Protein AF-A0AA49FLS7-F1 (afdb_monomer_lite)

Structure (mmCIF, N/CA/C/O backbone):
data_AF-A0AA49FLS7-F1
#
_entry.id   AF-A0AA49FLS7-F1
#
loop_
_atom_site.group_PDB
_atom_site.id
_atom_site.type_symbol
_atom_site.label_atom_id
_atom_site.label_alt_id
_atom_site.label_comp_id
_atom_site.label_asym_id
_atom_site.label_entity_id
_atom_site.label_seq_id
_atom_site.pdbx_PDB_ins_code
_atom_site.Cartn_x
_atom_site.Cartn_y
_atom_site.Cartn_z
_atom_site.occupancy
_atom_site.B_iso_or_equiv
_atom_site.auth_seq_id
_atom_site.auth_comp_id
_atom_site.auth_asym_id
_atom_site.auth_atom_id
_atom_site.pdbx_PDB_model_num
ATOM 1 N N . MET A 1 1 ? -4.170 -4.901 -8.962 1.00 55.50 1 MET A N 1
ATOM 2 C CA . MET A 1 1 ? -5.222 -4.315 -8.095 1.00 55.50 1 MET A CA 1
ATOM 3 C C . MET A 1 1 ? -4.856 -4.624 -6.654 1.00 55.50 1 MET A C 1
ATOM 5 O O . MET A 1 1 ? -4.327 -5.708 -6.437 1.00 55.50 1 MET A O 1
ATOM 9 N N . LEU A 1 2 ? -5.087 -3.712 -5.699 1.00 63.53 2 LEU A N 1
ATOM 10 C CA . LEU A 1 2 ? -4.870 -4.052 -4.287 1.00 63.53 2 LEU A CA 1
ATOM 11 C C . LEU A 1 2 ? -5.854 -5.173 -3.874 1.00 63.53 2 LEU A C 1
ATOM 13 O O . LEU A 1 2 ? -6.964 -5.221 -4.416 1.00 63.53 2 LEU A O 1
ATOM 17 N N . PRO A 1 3 ? -5.475 -6.077 -2.954 1.00 71.19 3 PRO A N 1
ATOM 18 C CA . PRO A 1 3 ? -6.356 -7.094 -2.404 1.00 71.19 3 PRO A CA 1
ATOM 19 C C . PRO A 1 3 ? -7.610 -6.451 -1.818 1.00 71.19 3 PRO A C 1
ATOM 21 O O . PRO A 1 3 ? -7.538 -5.387 -1.197 1.00 71.19 3 PRO A O 1
ATOM 24 N N . LYS A 1 4 ? -8.756 -7.117 -1.987 1.00 75.25 4 LYS A N 1
ATOM 25 C CA . LYS A 1 4 ? -10.044 -6.665 -1.436 1.00 75.25 4 LYS A CA 1
ATOM 26 C C . LYS A 1 4 ? -9.963 -6.420 0.073 1.00 75.25 4 LYS A C 1
ATOM 28 O O . LYS A 1 4 ? -10.567 -5.473 0.562 1.00 75.25 4 LYS A O 1
ATOM 33 N N . ASP A 1 5 ? -9.145 -7.197 0.774 1.00 79.81 5 ASP A N 1
ATOM 34 C CA . ASP A 1 5 ? -8.949 -7.063 2.216 1.00 79.81 5 ASP A CA 1
ATOM 35 C C . ASP A 1 5 ? -8.361 -5.699 2.590 1.00 79.81 5 ASP A C 1
ATOM 37 O O . ASP A 1 5 ? -8.831 -5.063 3.527 1.00 79.81 5 ASP A O 1
ATOM 41 N N . LEU A 1 6 ? -7.396 -5.182 1.820 1.00 80.50 6 LEU A N 1
ATOM 42 C CA . LEU A 1 6 ? -6.826 -3.859 2.082 1.00 80.50 6 LEU A CA 1
ATOM 43 C C . LEU A 1 6 ? -7.863 -2.743 1.889 1.00 80.50 6 LEU A C 1
ATOM 45 O O . LEU A 1 6 ? -7.869 -1.780 2.651 1.00 80.50 6 LEU A O 1
ATOM 49 N N . VAL A 1 7 ? -8.761 -2.881 0.911 1.00 85.00 7 VAL A N 1
ATOM 50 C CA . VAL A 1 7 ? -9.852 -1.915 0.695 1.00 85.00 7 VAL A CA 1
ATOM 51 C C . VAL A 1 7 ? -10.765 -1.865 1.916 1.00 85.00 7 VAL A C 1
ATOM 53 O O . VAL A 1 7 ? -10.982 -0.788 2.463 1.00 85.00 7 VAL A O 1
ATOM 56 N N . VAL A 1 8 ? -11.205 -3.028 2.402 1.00 86.81 8 VAL A N 1
ATOM 57 C CA . VAL A 1 8 ? -12.073 -3.137 3.586 1.00 86.81 8 VAL A CA 1
ATOM 58 C C . VAL A 1 8 ? -11.401 -2.537 4.824 1.00 86.81 8 VAL A C 1
ATOM 60 O O . VAL A 1 8 ? -12.036 -1.829 5.603 1.00 86.81 8 VAL A O 1
ATOM 63 N N . LEU A 1 9 ? -10.099 -2.773 5.004 1.00 87.19 9 LEU A N 1
ATOM 64 C CA . LEU A 1 9 ? -9.339 -2.217 6.126 1.00 87.19 9 LEU A CA 1
ATOM 65 C C . LEU A 1 9 ? -9.238 -0.684 6.064 1.00 87.19 9 LEU A C 1
ATOM 67 O O . LEU A 1 9 ? -9.289 -0.022 7.104 1.00 87.19 9 LEU A O 1
ATOM 71 N N . ILE A 1 10 ? -9.097 -0.113 4.865 1.00 88.38 10 ILE A N 1
ATOM 72 C CA . ILE A 1 10 ? -9.088 1.341 4.660 1.00 88.38 10 ILE A CA 1
ATOM 73 C C . ILE A 1 10 ? -10.477 1.927 4.930 1.00 88.38 10 ILE A C 1
ATOM 75 O O . ILE A 1 10 ? -10.586 2.905 5.669 1.00 88.38 10 ILE A O 1
ATOM 79 N N . GLU A 1 11 ? -11.527 1.331 4.364 1.00 88.25 11 GLU A N 1
ATOM 80 C CA . GLU A 1 11 ? -12.911 1.803 4.496 1.00 88.25 11 GLU A CA 1
ATOM 81 C C . GLU A 1 11 ? -13.392 1.771 5.950 1.00 88.25 11 GLU A C 1
ATOM 83 O O . GLU A 1 11 ? -14.037 2.711 6.413 1.00 88.25 11 GLU A O 1
ATOM 88 N N . ASN A 1 12 ? -12.995 0.744 6.705 1.00 88.56 12 ASN A N 1
ATOM 89 C CA . ASN A 1 12 ? -13.292 0.625 8.132 1.00 88.56 12 ASN A CA 1
ATOM 90 C C . ASN A 1 12 ? -12.413 1.525 9.021 1.00 88.56 12 ASN A C 1
ATOM 92 O O . ASN A 1 12 ? -12.549 1.499 10.244 1.00 88.56 12 ASN A O 1
ATOM 96 N N . GLY A 1 13 ? -11.483 2.297 8.445 1.00 87.75 13 GLY A N 1
ATOM 97 C CA . GLY A 1 13 ? -10.593 3.188 9.194 1.00 87.75 13 GLY A CA 1
ATOM 98 C C . GLY A 1 13 ? -9.577 2.466 10.086 1.00 87.75 13 GLY A C 1
ATOM 99 O O . GLY A 1 13 ? -9.017 3.084 10.990 1.00 87.75 13 GLY A O 1
ATOM 100 N N . ILE A 1 14 ? -9.339 1.174 9.836 1.00 89.00 14 ILE A N 1
ATOM 101 C CA . ILE A 1 14 ? -8.399 0.331 10.591 1.00 89.00 14 ILE A CA 1
ATOM 102 C C . ILE A 1 14 ? -6.954 0.678 10.218 1.00 89.00 14 ILE A C 1
ATOM 104 O O . ILE A 1 14 ? -6.057 0.636 11.062 1.00 89.00 14 ILE A O 1
ATOM 108 N N . VAL A 1 15 ? -6.723 1.035 8.952 1.00 88.81 15 VAL A N 1
ATOM 109 C CA . VAL A 1 15 ? -5.404 1.454 8.474 1.00 88.81 15 VAL A CA 1
ATOM 110 C C . VAL A 1 15 ? -5.087 2.852 8.991 1.00 88.81 15 VAL A C 1
ATOM 112 O O . VAL A 1 15 ? -5.802 3.820 8.723 1.00 88.81 15 VAL A O 1
ATOM 115 N N . GLU A 1 16 ? -3.969 2.969 9.697 1.00 89.56 16 GLU A N 1
ATOM 116 C CA . GLU A 1 16 ? -3.479 4.233 10.226 1.00 89.56 16 GLU A CA 1
ATOM 117 C C . GLU A 1 16 ? -2.435 4.887 9.323 1.00 89.56 16 GLU A C 1
ATOM 119 O O . GLU A 1 16 ? -2.445 6.111 9.176 1.00 89.56 16 GLU A O 1
ATOM 124 N N . THR A 1 17 ? -1.585 4.069 8.702 1.00 90.25 17 THR A N 1
ATOM 125 C CA . THR A 1 17 ? -0.461 4.502 7.869 1.00 90.25 17 THR A CA 1
ATOM 126 C C . THR A 1 17 ? -0.355 3.605 6.645 1.00 90.25 17 THR A C 1
ATOM 128 O O . THR A 1 17 ? -0.499 2.389 6.749 1.00 90.25 17 THR A O 1
ATOM 131 N N . ILE A 1 18 ? -0.060 4.197 5.488 1.00 91.00 18 ILE A N 1
ATOM 132 C CA . ILE A 1 18 ? 0.290 3.463 4.268 1.00 91.00 18 ILE A CA 1
ATOM 133 C C . ILE A 1 18 ? 1.646 3.960 3.777 1.00 91.00 18 ILE A C 1
ATOM 135 O O . ILE A 1 18 ? 1.881 5.169 3.733 1.00 91.00 18 ILE A O 1
ATOM 139 N N . SER A 1 19 ? 2.515 3.028 3.401 1.00 90.75 19 SER A N 1
ATOM 140 C CA . SER A 1 19 ? 3.783 3.290 2.726 1.00 90.75 19 SER A CA 1
ATOM 141 C C . SER A 1 19 ? 3.773 2.661 1.336 1.00 90.75 19 SER A C 1
ATOM 143 O O . SER A 1 19 ? 3.271 1.552 1.165 1.00 90.75 19 SER A O 1
ATOM 145 N N . ILE A 1 20 ? 4.306 3.370 0.345 1.00 90.19 20 ILE A N 1
ATOM 146 C CA . ILE A 1 20 ? 4.621 2.840 -0.977 1.00 90.19 20 ILE A CA 1
ATOM 147 C C . ILE A 1 20 ? 6.137 2.885 -1.118 1.00 90.19 20 ILE A C 1
ATOM 149 O O . ILE A 1 20 ? 6.714 3.971 -1.143 1.00 90.19 20 ILE A O 1
ATOM 153 N N . SER A 1 21 ? 6.789 1.728 -1.195 1.00 88.81 21 SER A N 1
ATOM 154 C CA . SER A 1 21 ? 8.247 1.664 -1.214 1.00 88.81 21 SER A CA 1
ATOM 155 C C . SER A 1 21 ? 8.828 0.716 -2.250 1.00 88.81 21 SER A C 1
ATOM 157 O O . SER A 1 21 ? 8.173 -0.231 -2.673 1.00 88.81 21 SER A O 1
ATOM 159 N N . ARG A 1 22 ? 10.066 0.957 -2.683 1.00 86.44 22 ARG A N 1
ATOM 160 C CA . ARG A 1 22 ? 10.833 0.028 -3.528 1.00 86.44 22 ARG A CA 1
ATOM 161 C C . ARG A 1 22 ? 12.267 -0.082 -3.027 1.00 86.44 22 ARG A C 1
ATOM 163 O O . ARG A 1 22 ? 12.821 0.869 -2.492 1.00 86.44 22 ARG A O 1
ATOM 170 N N . ALA A 1 23 ? 12.879 -1.249 -3.212 1.00 84.44 23 ALA A N 1
ATOM 171 C CA . ALA A 1 23 ? 14.235 -1.510 -2.719 1.00 84.44 23 ALA A CA 1
ATOM 172 C C . ALA A 1 23 ? 15.340 -0.892 -3.598 1.00 84.44 23 ALA A C 1
ATOM 174 O O . ALA A 1 23 ? 16.465 -0.705 -3.145 1.00 84.44 23 ALA A O 1
ATOM 175 N N . SER A 1 24 ? 15.044 -0.616 -4.868 1.00 82.81 24 SER A N 1
ATOM 176 C CA . SER A 1 24 ? 15.961 0.022 -5.815 1.00 82.81 24 SER A CA 1
ATOM 177 C C . SER A 1 24 ? 15.169 0.676 -6.955 1.00 82.81 24 SER A C 1
ATOM 179 O O . SER A 1 24 ? 13.999 0.333 -7.144 1.00 82.81 24 SER A O 1
ATOM 181 N N . PRO A 1 25 ? 15.772 1.570 -7.764 1.00 79.31 25 PRO A N 1
ATOM 182 C CA . PRO A 1 25 ? 15.070 2.251 -8.856 1.00 79.31 25 PRO A CA 1
ATOM 183 C C . PRO A 1 25 ? 14.419 1.322 -9.890 1.00 79.31 25 PRO A C 1
ATOM 185 O O . PRO A 1 25 ? 13.430 1.705 -10.516 1.00 79.31 25 PRO A O 1
ATOM 188 N N . ASN A 1 26 ? 14.964 0.110 -10.039 1.00 77.12 26 ASN A N 1
ATOM 189 C CA . ASN A 1 26 ? 14.488 -0.915 -10.969 1.00 77.12 26 ASN A CA 1
ATOM 190 C C . ASN A 1 26 ? 13.638 -1.995 -10.279 1.00 77.12 26 ASN A C 1
ATOM 192 O O . ASN A 1 26 ? 13.162 -2.909 -10.948 1.00 77.12 26 ASN A O 1
ATOM 196 N N . ALA A 1 27 ? 13.480 -1.932 -8.955 1.00 79.50 27 ALA A N 1
ATOM 197 C CA . ALA A 1 27 ? 12.624 -2.850 -8.222 1.00 79.50 27 ALA A CA 1
ATOM 198 C C . ALA A 1 27 ? 11.149 -2.455 -8.362 1.00 79.50 27 ALA A C 1
ATOM 200 O O . ALA A 1 27 ? 10.805 -1.279 -8.507 1.00 79.50 27 ALA A O 1
ATOM 201 N N . ALA A 1 28 ? 10.284 -3.460 -8.248 1.00 79.88 28 ALA A N 1
ATOM 202 C CA . ALA A 1 28 ? 8.853 -3.274 -8.084 1.00 79.88 28 ALA A CA 1
ATOM 203 C C . ALA A 1 28 ? 8.552 -2.383 -6.869 1.00 79.88 28 ALA A C 1
ATOM 205 O O . ALA A 1 28 ? 9.187 -2.498 -5.814 1.00 79.88 28 ALA A O 1
ATOM 206 N N . TRP A 1 29 ? 7.548 -1.517 -7.007 1.00 84.81 29 TRP A N 1
ATOM 207 C CA . TRP A 1 29 ? 6.976 -0.844 -5.848 1.00 84.81 29 TRP A CA 1
ATOM 208 C C . TRP A 1 29 ? 6.217 -1.847 -4.985 1.00 84.81 29 TRP A C 1
ATOM 210 O O . TRP A 1 29 ? 5.746 -2.877 -5.448 1.00 84.81 29 TRP A O 1
ATOM 220 N N . SER A 1 30 ? 6.083 -1.548 -3.710 1.00 85.19 30 SER A N 1
ATOM 221 C CA . SER A 1 30 ? 5.363 -2.331 -2.724 1.00 85.19 30 SER A CA 1
ATOM 222 C C . SER A 1 30 ? 4.460 -1.392 -1.949 1.00 85.19 30 SER A C 1
ATOM 224 O O . SER A 1 30 ? 4.920 -0.349 -1.502 1.00 85.19 30 SER A O 1
ATOM 226 N N . VAL A 1 31 ? 3.194 -1.746 -1.764 1.00 86.69 31 VAL A N 1
ATOM 227 C CA . VAL A 1 31 ? 2.301 -1.022 -0.849 1.00 86.69 31 VAL A CA 1
ATOM 228 C C . VAL A 1 31 ? 2.257 -1.774 0.467 1.00 86.69 31 VAL A C 1
ATOM 230 O O . VAL A 1 31 ? 1.966 -2.960 0.446 1.00 86.69 31 VAL A O 1
ATOM 233 N N . SER A 1 32 ? 2.500 -1.092 1.579 1.00 86.44 32 SER A N 1
ATOM 234 C CA . SER A 1 32 ? 2.435 -1.625 2.941 1.00 86.44 32 SER A CA 1
ATOM 235 C C . SER A 1 32 ? 1.443 -0.807 3.762 1.00 86.44 32 SER A C 1
ATOM 237 O O . SER A 1 32 ? 1.499 0.421 3.753 1.00 86.44 32 SER A O 1
ATOM 239 N N . ALA A 1 33 ? 0.549 -1.472 4.489 1.00 87.00 33 ALA A N 1
ATOM 240 C CA . ALA A 1 33 ? -0.431 -0.834 5.365 1.00 87.00 33 ALA A CA 1
ATOM 241 C C . ALA A 1 33 ? -0.182 -1.212 6.828 1.00 87.00 33 ALA A C 1
ATOM 243 O O . ALA A 1 33 ? 0.129 -2.362 7.126 1.00 87.00 33 ALA A O 1
ATOM 244 N N . TYR A 1 34 ? -0.342 -0.242 7.726 1.00 85.69 34 TYR A N 1
ATOM 245 C CA . TYR A 1 34 ? -0.086 -0.376 9.157 1.00 85.69 34 TYR A CA 1
ATOM 246 C C . TYR A 1 34 ? -1.242 0.211 9.964 1.00 85.69 34 TYR A C 1
ATOM 248 O O . TYR A 1 34 ? -1.847 1.207 9.567 1.00 85.69 34 TYR A O 1
ATOM 256 N N . GLY A 1 35 ? -1.525 -0.379 11.120 1.00 84.56 35 GLY A N 1
ATOM 257 C CA . GLY A 1 35 ? -2.560 0.058 12.054 1.00 84.56 35 GLY A CA 1
ATOM 258 C C . GLY A 1 35 ? -2.486 -0.783 13.320 1.00 84.56 35 GLY A C 1
ATOM 259 O O . GLY A 1 35 ? -2.085 -1.941 13.257 1.00 84.56 35 GLY A O 1
ATOM 260 N N . ARG A 1 36 ? -2.843 -0.227 14.482 1.00 80.31 36 ARG A N 1
ATOM 261 C CA . ARG A 1 36 ? -2.693 -0.945 15.765 1.00 80.31 36 ARG A CA 1
ATOM 262 C C . ARG A 1 36 ? -3.574 -2.187 15.876 1.00 80.31 36 ARG A C 1
ATOM 264 O O . ARG A 1 36 ? -3.251 -3.099 16.625 1.00 80.31 36 ARG A O 1
ATOM 271 N N . ALA A 1 37 ? -4.691 -2.188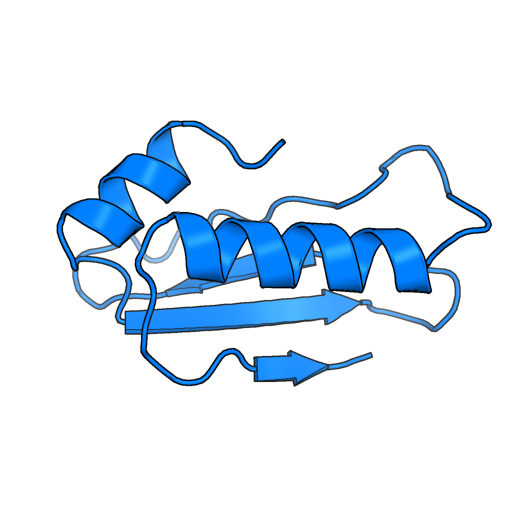 15.155 1.00 80.50 37 ALA A N 1
ATOM 272 C CA . ALA A 1 37 ? -5.618 -3.311 15.075 1.00 80.50 37 ALA A CA 1
ATOM 273 C C . ALA A 1 37 ? -5.295 -4.276 13.919 1.00 80.50 37 ALA A C 1
ATOM 275 O O . ALA A 1 37 ? -5.989 -5.279 13.762 1.00 80.50 37 ALA A O 1
ATOM 276 N N . LEU A 1 38 ? -4.264 -3.990 13.111 1.00 75.88 38 LEU A N 1
ATOM 277 C CA . LEU A 1 38 ? -3.745 -4.953 12.145 1.00 75.88 38 LEU A CA 1
ATOM 278 C C . LEU A 1 38 ? -2.776 -5.898 12.862 1.00 75.88 38 LEU A C 1
ATOM 280 O O . LEU A 1 38 ? -1.928 -5.424 13.622 1.00 75.88 38 LEU A O 1
ATOM 284 N N . PRO A 1 39 ? -2.867 -7.217 12.628 1.00 68.38 39 PRO A N 1
ATOM 285 C CA . PRO A 1 39 ? -1.825 -8.135 13.068 1.00 68.38 39 PRO A CA 1
ATOM 286 C C . PRO A 1 39 ? -0.458 -7.660 12.550 1.00 68.38 39 PRO A C 1
ATOM 288 O O . PRO A 1 39 ? -0.364 -7.156 11.429 1.00 68.38 39 PRO A O 1
ATOM 291 N N . ALA A 1 40 ? 0.599 -7.798 13.354 1.00 61.84 40 ALA A N 1
ATOM 292 C CA . ALA A 1 40 ? 1.950 -7.326 13.009 1.00 61.84 40 ALA A CA 1
ATOM 293 C C . ALA A 1 40 ? 2.507 -7.982 11.726 1.00 61.84 40 ALA A C 1
ATOM 295 O O . ALA A 1 40 ? 3.345 -7.425 11.023 1.00 61.84 40 ALA A O 1
ATOM 296 N N . ASP A 1 41 ? 1.996 -9.165 11.436 1.00 54.00 41 ASP A N 1
ATOM 297 C CA . ASP A 1 41 ? 2.215 -10.049 10.303 1.00 54.00 41 ASP A CA 1
ATOM 298 C C . ASP A 1 41 ? 1.321 -9.717 9.089 1.00 54.00 41 ASP A C 1
ATOM 300 O O . ASP A 1 41 ? 1.628 -10.121 7.970 1.00 54.00 41 ASP A O 1
ATOM 304 N N . VAL A 1 42 ? 0.283 -8.890 9.268 1.00 53.66 42 VAL A N 1
ATOM 305 C CA . VAL A 1 42 ? -0.569 -8.327 8.202 1.00 53.66 42 VAL A CA 1
ATOM 306 C C . VAL A 1 42 ? -0.070 -6.930 7.825 1.00 53.66 42 VAL A C 1
ATOM 308 O O . VAL A 1 42 ? -0.822 -5.972 7.643 1.00 53.66 42 VAL A O 1
ATOM 311 N N . VAL A 1 43 ? 1.240 -6.805 7.623 1.00 56.12 43 VAL A N 1
ATOM 312 C CA . VAL A 1 43 ? 1.705 -5.846 6.623 1.00 56.12 43 VAL A CA 1
ATOM 313 C C . VAL A 1 43 ? 1.253 -6.432 5.294 1.00 56.12 43 VAL A C 1
ATOM 315 O O . VAL A 1 43 ? 1.899 -7.326 4.755 1.00 56.12 43 VAL A O 1
ATOM 318 N N . ASN A 1 44 ? 0.099 -5.980 4.798 1.00 62.88 44 ASN A N 1
ATOM 319 C CA . ASN A 1 44 ? -0.418 -6.374 3.489 1.00 62.88 44 ASN A CA 1
ATOM 320 C C . ASN A 1 44 ? 0.503 -5.775 2.419 1.00 62.88 44 ASN A C 1
ATOM 322 O O . ASN A 1 44 ? 0.197 -4.737 1.836 1.00 62.88 44 ASN A O 1
ATOM 326 N N . ARG A 1 45 ? 1.679 -6.388 2.246 1.00 66.44 45 ARG A N 1
ATOM 327 C CA . ARG A 1 45 ? 2.693 -5.969 1.294 1.00 66.44 45 ARG A CA 1
ATOM 328 C C . ARG A 1 45 ? 2.277 -6.462 -0.075 1.00 66.44 45 ARG A C 1
ATOM 330 O O . ARG A 1 45 ? 2.277 -7.660 -0.341 1.00 66.44 45 ARG A O 1
ATOM 337 N N . ILE A 1 46 ? 1.916 -5.529 -0.937 1.00 71.00 46 ILE A N 1
ATOM 338 C CA . ILE A 1 46 ? 1.478 -5.839 -2.294 1.00 71.00 46 ILE A CA 1
ATOM 339 C C . ILE A 1 46 ? 2.556 -5.350 -3.230 1.00 71.00 46 ILE A C 1
ATOM 341 O O . ILE A 1 46 ? 2.727 -4.141 -3.384 1.00 71.00 46 ILE A O 1
ATOM 345 N N . GLU A 1 47 ? 3.278 -6.283 -3.840 1.00 73.19 47 GLU A N 1
ATOM 346 C CA . GLU A 1 47 ? 4.195 -5.950 -4.919 1.00 73.19 47 GLU A CA 1
ATOM 347 C C . GLU A 1 47 ? 3.401 -5.504 -6.149 1.00 73.19 47 GLU A C 1
ATOM 349 O O . GLU A 1 47 ? 2.500 -6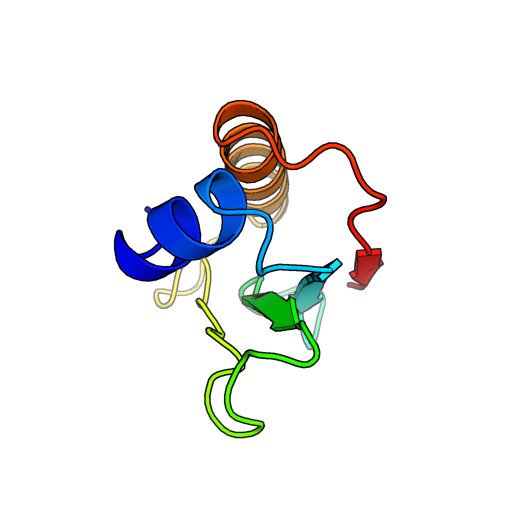.183 -6.648 1.00 73.19 47 GLU A O 1
ATOM 354 N N . LEU A 1 48 ? 3.726 -4.308 -6.614 1.00 71.81 48 LEU A N 1
ATOM 355 C CA . LEU A 1 48 ? 3.209 -3.701 -7.820 1.00 71.81 48 LEU A CA 1
ATOM 356 C C . LEU A 1 48 ? 4.102 -4.161 -8.973 1.00 71.81 48 LEU A C 1
ATOM 358 O O . LEU A 1 48 ? 5.282 -3.826 -9.011 1.00 71.81 48 LEU A O 1
ATOM 362 N N . ASN A 1 49 ? 3.527 -4.923 -9.906 1.00 67.50 49 ASN A N 1
ATOM 363 C CA . ASN A 1 49 ? 4.210 -5.516 -11.060 1.00 67.50 49 ASN A CA 1
ATOM 364 C C . ASN A 1 49 ? 5.373 -6.460 -10.705 1.00 67.50 49 ASN A C 1
ATOM 366 O O . ASN A 1 49 ? 6.545 -6.138 -10.896 1.00 67.50 49 ASN A O 1
ATOM 370 N N . ALA A 1 50 ? 5.025 -7.684 -10.296 1.00 62.88 50 ALA A N 1
ATOM 371 C CA . ALA A 1 50 ? 5.976 -8.773 -10.044 1.00 62.88 50 ALA A CA 1
ATOM 372 C C . ALA A 1 50 ? 6.798 -9.196 -11.285 1.00 62.88 50 ALA A C 1
ATOM 374 O O . ALA A 1 50 ? 7.852 -9.808 -11.148 1.00 62.88 50 ALA A O 1
ATOM 375 N N . GLU A 1 51 ? 6.347 -8.852 -12.497 1.00 63.97 51 GLU A N 1
ATOM 376 C CA . GLU A 1 51 ? 6.981 -9.256 -13.764 1.00 63.97 51 GLU A CA 1
ATOM 377 C C . GLU A 1 51 ? 8.125 -8.330 -14.226 1.00 6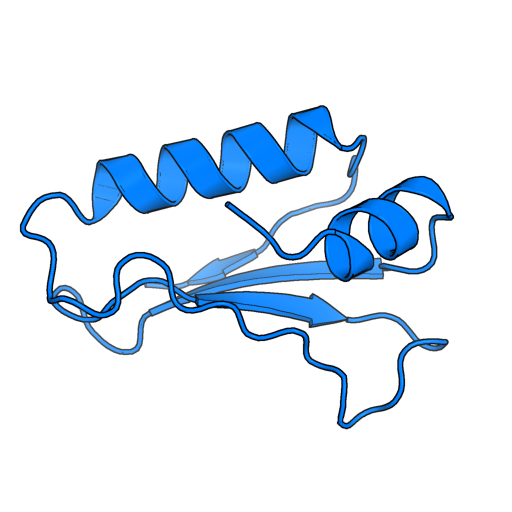3.97 51 GLU A C 1
ATOM 379 O O . GLU A 1 51 ? 8.653 -8.503 -15.321 1.00 63.97 51 GLU A O 1
ATOM 384 N N . GLY A 1 52 ? 8.544 -7.359 -13.404 1.00 58.72 52 GLY A N 1
ATOM 385 C CA . GLY A 1 52 ? 9.648 -6.450 -13.736 1.00 58.72 52 GLY A CA 1
ATOM 386 C C . GLY A 1 52 ? 9.243 -5.417 -14.790 1.00 58.72 52 GLY A C 1
ATOM 387 O O . GLY A 1 52 ? 9.559 -5.533 -15.971 1.00 58.72 52 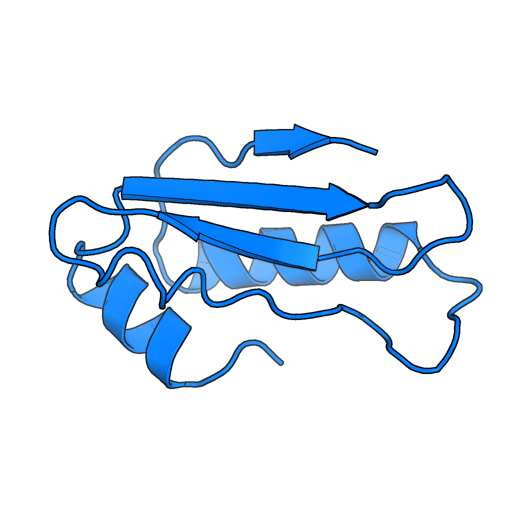GLY A O 1
ATOM 388 N N . SER A 1 53 ? 8.515 -4.379 -14.375 1.00 54.25 53 SER A N 1
ATOM 389 C CA . SER A 1 53 ? 7.963 -3.384 -15.302 1.00 54.25 53 SER A CA 1
ATOM 390 C C . SER A 1 53 ? 8.895 -2.191 -15.534 1.00 54.25 53 SER A C 1
ATOM 392 O O . SER A 1 53 ? 9.325 -1.509 -14.608 1.00 54.25 53 SER A O 1
ATOM 394 N N . GLN A 1 54 ? 9.102 -1.864 -16.812 1.00 59.94 54 GLN A N 1
ATOM 395 C CA . GLN A 1 54 ? 9.757 -0.651 -17.324 1.00 59.94 54 GLN A CA 1
ATOM 396 C C . GLN A 1 54 ? 8.973 0.652 -17.033 1.00 59.94 54 GLN A C 1
ATOM 398 O O . GLN A 1 54 ? 9.407 1.734 -17.430 1.00 59.94 54 GLN A O 1
ATOM 403 N N . ARG A 1 55 ? 7.804 0.582 -16.373 1.00 64.06 55 ARG A N 1
ATOM 404 C CA . ARG A 1 55 ? 6.895 1.721 -16.124 1.00 64.06 55 ARG A CA 1
ATOM 405 C C . ARG A 1 55 ? 6.698 2.011 -14.638 1.00 64.06 55 ARG A C 1
ATOM 407 O O . ARG A 1 55 ? 5.593 2.286 -14.183 1.00 64.06 55 ARG A O 1
ATOM 414 N N . VAL A 1 56 ? 7.809 2.026 -13.912 1.00 67.75 56 VAL A N 1
ATOM 415 C CA . VAL A 1 56 ? 7.887 2.168 -12.451 1.00 67.75 56 VAL A CA 1
ATOM 416 C C . VAL A 1 56 ? 7.072 3.357 -11.909 1.00 67.75 56 VAL A C 1
ATOM 418 O O . VAL A 1 56 ? 6.462 3.265 -10.851 1.00 67.75 56 VAL A O 1
ATOM 421 N N . TRP A 1 57 ? 6.987 4.473 -12.638 1.00 73.50 57 TRP A N 1
ATOM 422 C CA . TRP A 1 57 ? 6.204 5.642 -12.210 1.00 73.50 57 TRP A CA 1
ATOM 423 C C . TRP A 1 57 ? 4.688 5.504 -12.402 1.00 73.50 57 TRP A C 1
ATOM 425 O O . TRP A 1 57 ? 3.929 6.055 -11.608 1.00 73.50 57 TRP A O 1
ATOM 435 N N . ALA A 1 58 ? 4.236 4.759 -13.415 1.00 78.12 58 ALA A N 1
ATOM 436 C CA . ALA A 1 58 ? 2.808 4.539 -13.647 1.00 78.12 58 ALA A CA 1
ATOM 437 C C . ALA A 1 58 ? 2.190 3.679 -12.535 1.00 78.12 58 ALA A C 1
ATOM 439 O O . ALA A 1 58 ? 1.045 3.892 -12.143 1.00 78.12 58 ALA A O 1
ATOM 440 N N . ASP A 1 59 ? 2.972 2.748 -11.988 1.00 79.50 59 ASP A N 1
ATOM 441 C CA . ASP A 1 59 ? 2.539 1.876 -10.898 1.00 79.50 59 ASP A CA 1
ATOM 442 C C . ASP A 1 59 ? 2.380 2.636 -9.582 1.00 79.50 59 ASP A C 1
ATOM 444 O O . ASP A 1 59 ? 1.400 2.429 -8.864 1.00 79.50 59 ASP A O 1
ATOM 448 N N . LEU A 1 60 ? 3.306 3.559 -9.298 1.00 84.75 60 LEU A N 1
ATOM 449 C CA . LEU A 1 60 ? 3.203 4.461 -8.154 1.00 84.75 60 LEU A CA 1
ATOM 450 C C . LEU A 1 60 ? 1.942 5.327 -8.248 1.00 84.75 60 LEU A C 1
ATOM 452 O O . LEU A 1 60 ? 1.171 5.390 -7.290 1.00 84.75 60 LEU A O 1
ATOM 456 N N . ASP A 1 61 ? 1.720 5.969 -9.398 1.00 86.75 61 ASP A N 1
ATOM 457 C CA . ASP A 1 61 ? 0.569 6.853 -9.600 1.00 86.75 61 ASP A CA 1
ATOM 458 C C . ASP A 1 61 ? -0.763 6.091 -9.501 1.00 86.75 61 ASP A C 1
ATOM 460 O O . ASP A 1 61 ? -1.698 6.533 -8.826 1.00 86.75 61 ASP A O 1
ATOM 464 N N . ALA A 1 62 ? -0.832 4.890 -10.085 1.00 85.38 62 ALA A N 1
ATOM 465 C CA . ALA A 1 62 ? -2.002 4.023 -9.999 1.00 85.38 62 ALA A CA 1
ATOM 466 C C . ALA A 1 62 ? -2.283 3.578 -8.557 1.00 85.38 62 ALA A C 1
ATOM 468 O O . ALA A 1 62 ? -3.433 3.631 -8.109 1.00 85.38 62 ALA A O 1
ATOM 469 N N . ALA A 1 63 ? -1.251 3.168 -7.815 1.00 86.44 63 ALA A N 1
ATOM 470 C CA . ALA A 1 63 ? -1.389 2.751 -6.425 1.00 86.44 63 ALA A CA 1
ATOM 471 C C . ALA A 1 63 ? -1.829 3.909 -5.526 1.00 86.44 63 ALA A C 1
ATOM 473 O O . ALA A 1 63 ? -2.803 3.776 -4.781 1.00 86.44 63 ALA A O 1
ATOM 474 N N . TYR A 1 64 ? -1.174 5.065 -5.643 1.00 89.31 64 TYR A N 1
ATOM 475 C CA . TYR A 1 64 ? -1.535 6.264 -4.896 1.00 89.31 64 TYR A CA 1
ATOM 476 C C . TYR A 1 64 ? -2.974 6.701 -5.197 1.00 89.31 64 TYR A C 1
ATOM 478 O O . TYR A 1 64 ? -3.777 6.887 -4.279 1.00 89.31 64 TYR A O 1
ATOM 486 N N . SER A 1 65 ? -3.341 6.785 -6.477 1.00 89.19 65 SER A N 1
ATOM 487 C CA . SER A 1 65 ? -4.700 7.121 -6.906 1.00 89.19 65 SER A CA 1
ATOM 488 C C . SER A 1 65 ? -5.741 6.139 -6.369 1.00 89.19 65 SER A C 1
ATOM 490 O O . SER A 1 65 ? -6.816 6.554 -5.931 1.00 89.19 65 SER A O 1
ATOM 492 N N . PHE A 1 66 ? -5.439 4.840 -6.370 1.00 88.31 66 PHE A N 1
ATOM 493 C CA . PHE A 1 66 ? -6.329 3.821 -5.820 1.00 88.31 66 PHE A CA 1
ATOM 494 C C . PHE A 1 66 ? -6.527 3.995 -4.308 1.00 88.31 66 PHE A C 1
ATOM 496 O O . PHE A 1 66 ? -7.667 4.045 -3.852 1.00 88.31 66 PHE A O 1
ATOM 503 N N . ILE A 1 67 ? -5.446 4.177 -3.539 1.00 89.31 67 ILE A N 1
ATOM 504 C CA . ILE A 1 67 ? -5.499 4.414 -2.084 1.00 89.31 67 ILE A CA 1
ATOM 505 C C . ILE A 1 67 ? -6.398 5.615 -1.753 1.00 89.31 67 ILE A C 1
ATOM 507 O O . ILE A 1 67 ? -7.225 5.552 -0.839 1.00 89.31 67 ILE A O 1
ATOM 511 N N . ARG A 1 68 ? -6.285 6.704 -2.525 1.00 91.62 68 ARG A N 1
ATOM 512 C CA . ARG A 1 68 ? -7.144 7.887 -2.364 1.00 91.62 68 ARG A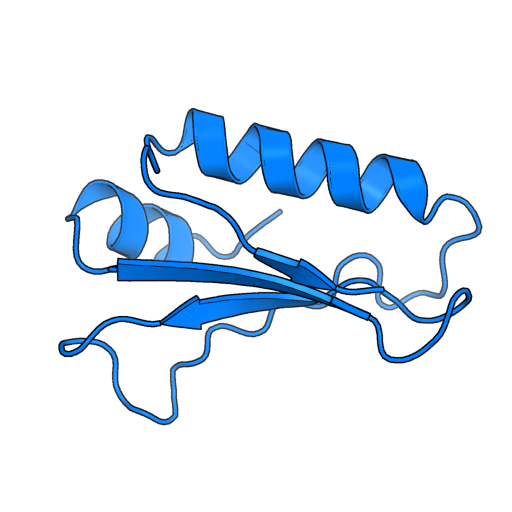 CA 1
ATOM 513 C C . ARG A 1 68 ? -8.606 7.597 -2.691 1.00 91.62 68 ARG A C 1
ATOM 515 O O . ARG A 1 68 ? -9.480 8.049 -1.954 1.00 91.62 68 ARG A O 1
ATOM 522 N N . LYS A 1 69 ? -8.882 6.820 -3.743 1.00 90.31 69 LYS A N 1
ATOM 523 C CA . LYS A 1 69 ? -10.247 6.405 -4.115 1.00 90.31 69 LYS A CA 1
ATOM 524 C C . LYS A 1 69 ? -10.908 5.518 -3.059 1.00 90.31 69 LYS A C 1
ATOM 526 O O . LYS A 1 69 ? -12.109 5.646 -2.862 1.00 90.31 69 LYS A O 1
ATOM 531 N N . CYS A 1 70 ? -10.140 4.702 -2.338 1.00 86.88 70 CYS A N 1
ATOM 532 C CA . CYS A 1 70 ? -10.630 3.932 -1.188 1.00 86.88 70 CYS A CA 1
ATOM 533 C C . CYS A 1 70 ? -10.954 4.797 0.042 1.00 86.88 70 CYS A C 1
ATOM 535 O O . CYS A 1 70 ? -11.396 4.277 1.058 1.00 86.88 70 CYS A O 1
ATOM 537 N N . GLY A 1 71 ? -10.722 6.113 -0.010 1.00 89.12 71 GLY A N 1
ATOM 538 C CA . GLY A 1 71 ? -11.052 7.023 1.084 1.00 89.12 71 GLY A CA 1
ATOM 539 C C . GLY A 1 71 ? -9.945 7.190 2.123 1.00 89.12 71 GLY A C 1
ATOM 540 O O . GLY A 1 71 ? -10.177 7.838 3.144 1.00 89.12 71 GLY A O 1
ATOM 541 N N . PHE A 1 72 ? -8.726 6.694 1.878 1.00 90.56 72 PHE A N 1
ATOM 542 C CA . PHE A 1 72 ? -7.604 6.947 2.781 1.00 90.56 72 PHE A CA 1
ATOM 543 C C . PHE A 1 72 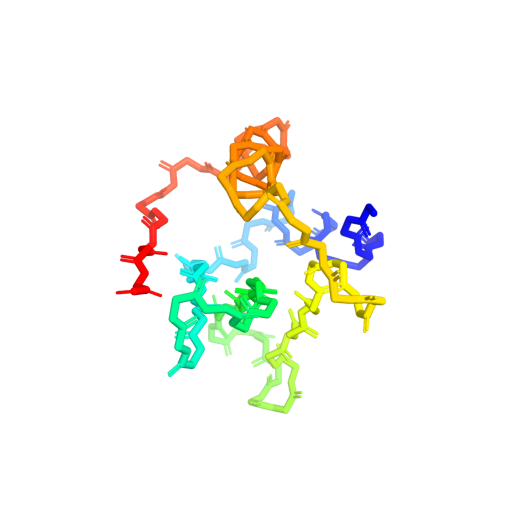? -7.156 8.414 2.693 1.00 90.56 72 PHE A C 1
ATOM 545 O O . PHE A 1 72 ? -6.555 8.856 1.707 1.00 90.56 72 PHE A O 1
ATOM 552 N N . ARG A 1 73 ? -7.444 9.194 3.742 1.00 90.31 73 ARG A N 1
ATOM 553 C CA . ARG A 1 73 ? -7.181 10.648 3.776 1.00 90.31 73 ARG A CA 1
ATOM 554 C C . ARG A 1 73 ? -5.884 11.048 4.473 1.00 90.31 73 ARG A C 1
ATOM 556 O O . ARG A 1 73 ? -5.484 12.203 4.375 1.00 90.31 73 ARG A O 1
ATOM 563 N N . ARG A 1 74 ? -5.224 10.124 5.173 1.00 90.56 74 ARG A N 1
ATOM 564 C CA . ARG A 1 74 ? -3.980 10.412 5.905 1.00 90.56 74 ARG A CA 1
ATOM 565 C C . ARG A 1 74 ? -2.790 10.502 4.947 1.00 90.56 74 ARG A C 1
ATOM 567 O O . ARG A 1 74 ? -2.920 10.257 3.743 1.00 90.56 74 ARG A O 1
ATOM 574 N N . GLN A 1 75 ? -1.633 10.902 5.464 1.00 88.94 75 GLN A N 1
ATOM 575 C CA . GLN A 1 75 ? -0.405 10.932 4.677 1.00 88.94 75 GLN A CA 1
ATOM 576 C C . GLN A 1 75 ? -0.051 9.518 4.193 1.00 88.94 75 GLN A C 1
ATOM 578 O O . GLN A 1 75 ? -0.141 8.557 4.953 1.00 88.94 75 GLN A O 1
ATOM 583 N N . VAL A 1 76 ? 0.327 9.409 2.919 1.00 90.69 76 VAL A N 1
ATOM 584 C CA . VAL A 1 76 ? 0.915 8.196 2.340 1.00 90.69 76 VAL A CA 1
ATOM 585 C C . VAL A 1 76 ? 2.411 8.456 2.239 1.00 90.69 76 VAL A C 1
ATOM 587 O O . VAL A 1 76 ? 2.812 9.466 1.659 1.00 90.69 76 VAL A O 1
ATOM 590 N N . LEU A 1 77 ? 3.216 7.594 2.848 1.00 92.38 77 LEU A N 1
ATOM 591 C CA . LEU A 1 77 ? 4.672 7.672 2.782 1.00 92.38 77 LEU A CA 1
ATOM 592 C C . LEU A 1 77 ? 5.130 7.066 1.454 1.00 92.38 77 LEU A C 1
ATOM 594 O O . LEU A 1 77 ? 4.593 6.043 1.038 1.00 92.38 77 LEU A O 1
ATOM 598 N N . ILE A 1 78 ? 6.072 7.707 0.766 1.00 89.69 78 ILE A N 1
ATOM 599 C CA . ILE A 1 78 ? 6.609 7.220 -0.510 1.00 89.69 78 ILE A CA 1
ATOM 600 C C . ILE A 1 78 ? 8.132 7.208 -0.403 1.00 89.69 78 ILE A C 1
ATOM 602 O O . ILE A 1 78 ? 8.732 8.254 -0.165 1.00 89.69 78 ILE A O 1
ATOM 606 N N . GLU A 1 79 ? 8.742 6.036 -0.578 1.00 87.19 79 GLU A N 1
ATOM 607 C CA . GLU A 1 79 ? 10.185 5.810 -0.409 1.00 87.19 79 GLU A CA 1
ATOM 608 C C . GLU A 1 79 ? 10.741 4.999 -1.587 1.00 87.19 79 GLU A C 1
ATOM 610 O O . GLU A 1 79 ? 10.364 3.845 -1.777 1.00 87.19 79 GLU A O 1
ATOM 615 N N . GLY A 1 80 ? 11.641 5.547 -2.404 1.00 79.56 80 GLY A N 1
ATOM 616 C CA . GLY A 1 80 ? 12.151 4.803 -3.561 1.00 79.56 80 GLY A CA 1
ATOM 617 C C . GLY A 1 80 ? 13.425 5.331 -4.169 1.00 79.56 80 GLY A C 1
ATOM 618 O O . GLY A 1 80 ? 14.055 6.223 -3.570 1.00 79.56 80 GLY A O 1
#

Foldseek 3Di:
DQDPVVLVCQLVVQFDAWEWEAPDPQGFIWIFTDGPPDDPVPRSTDGQCPPRDPCRPVSVVVVVVVSVVSVNPDDYHYYD

pLDDT: mean 79.87, std 11.11, range [53.66, 92.38]

Secondary structure (DSSP, 8-state):
---HHHHHHHHTT---EEEEE-SSTTSPEEEEEE-TTS-TT----EEE-TTT-S-HHHHHHHHHHHHHHTT--SPEEEE-

Organism: NCBI:txid2975601

Sequence (80 aa):
MLPKDLVVLIENGIVETISISRASPNAAWSVSAYGRALPADVVNRIELNAEGSQRVWADLDAAYSFIRKCGFRRQVLIEG

Radius of gyration: 12.08 Å; chains: 1; bounding box: 29×21×33 Å